Protein AF-A0A0N9MX22-F1 (afdb_monomer)

Foldseek 3Di:
DFDDPLLLVLLLLLCCLLPNNVLSVPFQDGPQLLVLSLVLLVQLCVQDPVSVVVLVVLCVVVVDDPVCRSPSVSCSVCSNVSSVVSNVCCVVDPSSVVSSNVSCVVSVVSNRVVRVVD

pLDDT: mean 78.56, std 11.07, range [42.34, 90.75]

Solvent-accessible surface area (backbone atoms only — not comparable to full-atom values): 6341 Å² total; per-residue (Å²): 130,86,79,51,74,65,44,50,52,26,46,37,50,27,40,24,56,61,68,29,61,78,52,45,72,74,54,50,87,45,75,50,28,53,48,45,51,42,52,38,50,53,58,38,26,73,65,37,70,70,39,38,50,50,54,54,51,52,36,61,76,68,72,53,57,81,86,44,59,79,29,72,68,47,43,42,78,37,16,57,65,53,22,52,47,53,46,53,35,47,75,74,29,72,68,54,30,51,40,41,49,48,38,37,61,71,44,44,62,59,36,55,38,23,32,70,77,104

Secondary structure (DSSP, 8-state):
-PPPHHHHHHHHHHHHHHH-HHHHTS----HHHHHHHHHHHHHHHHT-HHHHHHHHHHHHHHT--GGGTT-HHHHHHHHHHHHHHHHHHHHH-HHHHHHHHHHHHHHHHHHHHHHTT-

Structure (mmCIF, N/CA/C/O backbone):
data_AF-A0A0N9MX22-F1
#
_entry.id   AF-A0A0N9MX22-F1
#
loop_
_atom_site.group_PDB
_atom_site.id
_atom_site.type_symbol
_atom_site.label_atom_id
_atom_site.label_alt_id
_atom_site.label_comp_id
_atom_site.label_asym_id
_atom_site.label_entity_id
_atom_site.label_seq_id
_atom_site.pdbx_PDB_ins_code
_atom_site.Cartn_x
_atom_site.Cartn_y
_atom_site.Cartn_z
_atom_site.occupancy
_atom_site.B_iso_or_equiv
_atom_site.auth_seq_id
_atom_site.auth_comp_id
_atom_site.auth_asym_id
_atom_site.auth_atom_id
_atom_site.pdbx_PDB_model_num
ATOM 1 N N . MET A 1 1 ? -0.587 6.199 20.091 1.00 54.22 1 MET A N 1
ATOM 2 C CA . MET A 1 1 ? -1.493 7.312 19.738 1.00 54.22 1 MET A CA 1
ATOM 3 C C . MET A 1 1 ? -2.511 6.759 18.762 1.00 54.22 1 MET A C 1
ATOM 5 O O . MET A 1 1 ? -2.123 6.312 17.696 1.00 54.22 1 MET A O 1
ATOM 9 N N . SER A 1 2 ? -3.792 6.757 19.116 1.00 67.12 2 SER A N 1
ATOM 10 C CA . SER A 1 2 ? -4.853 6.300 18.215 1.00 67.12 2 SER A CA 1
ATOM 11 C C . SER A 1 2 ? -4.859 7.108 16.911 1.00 67.12 2 SER A C 1
ATOM 13 O O . SER A 1 2 ? -4.736 8.332 16.942 1.00 67.12 2 SER A O 1
ATOM 15 N N . LEU A 1 3 ? -4.999 6.414 15.779 1.00 70.94 3 LEU A N 1
ATOM 16 C CA . LEU A 1 3 ? -5.129 7.029 14.456 1.00 70.94 3 LEU A CA 1
ATOM 17 C C . LEU A 1 3 ? -6.414 7.858 14.390 1.00 70.94 3 LEU A C 1
ATOM 19 O O . LEU A 1 3 ? -7.463 7.437 14.885 1.00 70.94 3 LEU A O 1
ATOM 23 N N . THR A 1 4 ? -6.358 9.026 13.756 1.00 81.88 4 THR A N 1
ATOM 24 C CA . THR A 1 4 ? -7.567 9.814 13.493 1.00 81.88 4 THR A CA 1
ATOM 25 C C . THR A 1 4 ? -8.351 9.229 12.313 1.00 81.88 4 THR A C 1
ATOM 27 O O . THR A 1 4 ? -7.808 8.521 11.464 1.00 81.88 4 THR A O 1
ATOM 30 N N . ALA A 1 5 ? -9.645 9.551 12.218 1.00 81.50 5 ALA A N 1
ATOM 31 C CA . ALA A 1 5 ? -10.513 9.038 11.155 1.00 81.50 5 ALA A CA 1
ATOM 32 C C . ALA A 1 5 ? -10.001 9.357 9.735 1.00 81.50 5 ALA A C 1
ATOM 34 O O . ALA A 1 5 ? -10.159 8.539 8.830 1.00 81.50 5 ALA A O 1
ATOM 35 N N . GLN A 1 6 ? -9.360 10.516 9.547 1.00 79.31 6 GLN A N 1
ATOM 36 C CA . GLN A 1 6 ? -8.767 10.903 8.265 1.00 79.31 6 GLN A CA 1
ATOM 37 C C . GLN A 1 6 ? -7.582 9.998 7.906 1.00 79.31 6 GLN A C 1
ATOM 39 O O . GLN A 1 6 ? -7.484 9.516 6.783 1.00 79.31 6 GLN A O 1
ATOM 44 N N . GLU A 1 7 ? -6.725 9.697 8.881 1.00 78.94 7 GLU A N 1
ATOM 45 C CA . GLU A 1 7 ? -5.539 8.859 8.680 1.00 78.94 7 GLU A CA 1
ATOM 46 C C . GLU A 1 7 ? -5.922 7.416 8.342 1.00 78.94 7 GLU A C 1
ATOM 48 O O . GLU A 1 7 ? -5.297 6.784 7.491 1.00 78.94 7 GLU A O 1
ATOM 53 N N . ILE A 1 8 ? -6.999 6.916 8.956 1.00 83.31 8 ILE A N 1
ATOM 54 C CA . ILE A 1 8 ? -7.594 5.616 8.629 1.00 83.31 8 ILE A CA 1
ATOM 55 C C . ILE A 1 8 ? -8.108 5.610 7.186 1.00 83.31 8 ILE A C 1
ATOM 57 O O . ILE A 1 8 ? -7.838 4.665 6.445 1.00 83.31 8 ILE A O 1
ATOM 61 N N . GLN A 1 9 ? -8.827 6.653 6.758 1.00 84.19 9 GLN A N 1
ATOM 62 C CA . GLN A 1 9 ? -9.338 6.741 5.385 1.00 84.19 9 GLN A CA 1
ATOM 63 C C . GLN A 1 9 ? -8.214 6.802 4.349 1.00 84.19 9 GLN A C 1
ATOM 65 O O . GLN A 1 9 ? -8.267 6.091 3.343 1.00 84.19 9 GLN A O 1
ATOM 70 N N . ASP A 1 10 ? -7.183 7.601 4.608 1.00 83.25 10 ASP A N 1
ATOM 71 C CA . ASP A 1 10 ? -6.044 7.740 3.706 1.00 83.25 10 ASP A CA 1
ATOM 72 C C . ASP A 1 10 ? -5.235 6.430 3.633 1.00 83.25 10 ASP A C 1
ATOM 74 O O . ASP A 1 10 ? -4.896 5.961 2.542 1.00 83.25 10 ASP A O 1
ATOM 78 N N . CYS A 1 11 ? -5.020 5.758 4.771 1.00 83.38 11 CYS A N 1
ATOM 79 C CA . CYS A 1 11 ? -4.407 4.429 4.809 1.00 83.38 11 CYS A CA 1
ATOM 80 C C . CYS A 1 11 ? -5.261 3.389 4.064 1.00 83.38 11 CYS A C 1
ATOM 82 O O . CYS A 1 11 ? -4.739 2.570 3.306 1.00 83.38 11 CYS A O 1
ATOM 84 N N . LYS A 1 12 ? -6.590 3.454 4.190 1.00 87.44 12 LYS A N 1
ATOM 85 C CA . LYS A 1 12 ? -7.515 2.576 3.466 1.00 87.44 12 LYS A CA 1
ATOM 86 C C . LYS A 1 12 ? -7.439 2.758 1.954 1.00 87.44 12 LYS A C 1
ATOM 88 O O . LYS A 1 12 ? -7.462 1.761 1.227 1.00 87.44 12 LYS A O 1
ATOM 93 N N . ALA A 1 13 ? -7.303 3.990 1.467 1.00 86.88 13 ALA A N 1
ATOM 94 C CA . ALA A 1 13 ? -7.097 4.264 0.045 1.00 86.88 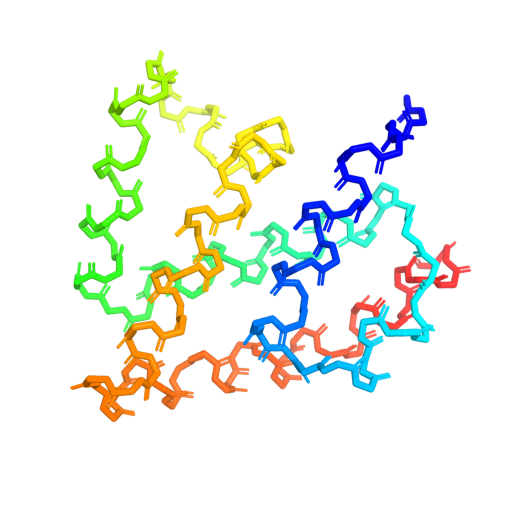13 ALA A CA 1
ATOM 95 C C . ALA A 1 13 ? -5.784 3.645 -0.464 1.00 86.88 13 ALA A C 1
ATOM 97 O O . ALA A 1 13 ? -5.759 2.999 -1.513 1.00 86.88 13 ALA A O 1
ATOM 98 N N . LEU A 1 14 ? -4.712 3.758 0.321 1.00 86.25 14 LEU A N 1
ATOM 99 C CA . LEU A 1 14 ? -3.412 3.178 -0.005 1.00 86.25 14 LEU A CA 1
ATOM 100 C C . LEU A 1 14 ? -3.436 1.644 -0.014 1.00 86.25 14 LEU A C 1
ATOM 102 O O . LEU A 1 14 ? -2.976 1.025 -0.974 1.00 86.25 14 LEU A O 1
ATOM 106 N N . VAL A 1 15 ? -4.048 1.024 0.998 1.00 88.75 15 VAL A N 1
ATOM 107 C CA . VAL A 1 15 ? -4.245 -0.432 1.043 1.00 88.75 15 VAL A CA 1
ATOM 108 C C . VAL A 1 15 ? -5.087 -0.905 -0.141 1.00 88.75 15 VAL A C 1
ATOM 110 O O . VAL A 1 15 ? -4.747 -1.901 -0.779 1.00 88.75 15 VAL A O 1
ATOM 113 N N . THR A 1 16 ? -6.148 -0.171 -0.480 1.00 90.12 16 THR A N 1
ATOM 114 C CA . THR A 1 16 ? -6.974 -0.454 -1.662 1.00 90.12 16 THR A CA 1
ATOM 115 C C . THR A 1 16 ? -6.139 -0.395 -2.938 1.00 90.12 16 THR A C 1
ATOM 117 O O . THR A 1 16 ? -6.288 -1.252 -3.806 1.00 90.12 16 THR A O 1
ATOM 120 N N . SER A 1 17 ? -5.220 0.567 -3.043 1.00 87.81 17 SER A N 1
ATOM 121 C CA . SER A 1 17 ? -4.349 0.690 -4.208 1.00 87.81 17 SER A CA 1
ATOM 122 C C . SER A 1 17 ? -3.371 -0.480 -4.338 1.00 87.81 17 SER A C 1
ATOM 124 O O . SER A 1 17 ? -3.180 -1.001 -5.437 1.00 87.81 17 SER A O 1
ATOM 126 N N . ILE A 1 18 ? -2.791 -0.951 -3.231 1.00 87.38 18 ILE A N 1
ATOM 127 C CA . ILE A 1 18 ? -1.787 -2.024 -3.237 1.00 87.38 18 ILE A CA 1
ATOM 128 C C . ILE A 1 18 ? -2.446 -3.408 -3.362 1.00 87.38 18 ILE A C 1
ATOM 130 O O . ILE A 1 18 ? -2.130 -4.134 -4.310 1.00 87.38 18 ILE A O 1
ATOM 134 N N . TRP A 1 19 ? -3.383 -3.739 -2.465 1.00 89.81 19 TRP A N 1
ATOM 135 C CA . TRP A 1 19 ? -3.986 -5.073 -2.304 1.00 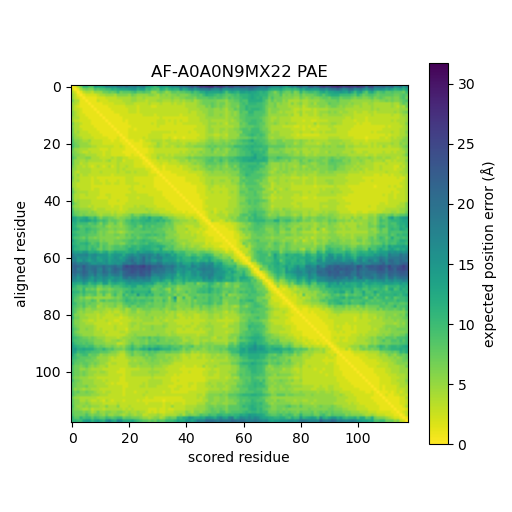89.81 19 TRP A CA 1
ATOM 136 C C . TRP A 1 19 ? -5.434 -5.202 -2.804 1.00 89.81 19 TRP A C 1
ATOM 138 O O . TRP A 1 19 ? -5.941 -6.318 -2.911 1.00 89.81 19 TRP A O 1
ATOM 148 N N . GLY A 1 20 ? -6.111 -4.096 -3.118 1.00 88.81 20 GLY A N 1
ATOM 149 C CA . GLY A 1 20 ? -7.501 -4.093 -3.586 1.00 88.81 20 GLY A CA 1
ATOM 150 C C . GLY A 1 20 ? -8.546 -3.846 -2.491 1.00 88.81 20 GLY A C 1
ATOM 151 O O . GLY A 1 20 ? -8.279 -3.922 -1.291 1.00 88.81 20 GLY A O 1
ATOM 152 N N . ALA A 1 21 ? -9.777 -3.548 -2.919 1.00 87.50 21 ALA A N 1
ATOM 153 C CA . ALA A 1 21 ? -10.867 -3.130 -2.031 1.00 87.50 21 ALA A CA 1
ATOM 154 C C . ALA A 1 21 ? -11.325 -4.233 -1.063 1.00 87.50 21 ALA A C 1
ATOM 156 O O . ALA A 1 21 ? -11.622 -3.947 0.096 1.00 87.50 21 ALA A O 1
ATOM 157 N N . SER A 1 22 ? -11.339 -5.495 -1.509 1.00 86.19 22 SER A N 1
ATOM 158 C CA . SER A 1 22 ? -11.733 -6.641 -0.676 1.00 86.19 22 SER A CA 1
ATOM 159 C C . SER A 1 22 ? -10.828 -6.802 0.539 1.00 86.19 22 SER A C 1
ATOM 161 O O . SER A 1 22 ? -11.283 -7.170 1.614 1.00 86.19 22 SER A O 1
ATOM 163 N N . VAL A 1 23 ? -9.543 -6.492 0.382 1.00 88.06 23 VAL A N 1
ATOM 164 C CA . VAL A 1 23 ? -8.587 -6.486 1.483 1.00 88.06 23 VAL A CA 1
ATOM 165 C C . VAL A 1 23 ? -8.864 -5.322 2.420 1.00 88.06 23 VAL A C 1
ATOM 167 O O . VAL A 1 23 ? -9.027 -5.521 3.617 1.00 88.06 23 VAL A O 1
ATOM 170 N N . ALA A 1 24 ? -8.940 -4.112 1.868 1.00 88.81 24 ALA A N 1
ATOM 171 C CA . ALA A 1 24 ? -9.089 -2.887 2.644 1.00 88.81 24 ALA A CA 1
ATOM 172 C C . ALA A 1 24 ? -10.391 -2.840 3.466 1.00 88.81 24 ALA A C 1
ATOM 174 O O . ALA A 1 24 ? -10.494 -2.099 4.439 1.00 88.81 24 ALA A O 1
ATOM 175 N N . ALA A 1 25 ? -11.412 -3.600 3.067 1.00 86.19 25 ALA A N 1
ATOM 176 C CA . ALA A 1 25 ? -12.669 -3.705 3.798 1.00 86.19 25 ALA A CA 1
ATOM 177 C C . ALA A 1 25 ? -12.605 -4.629 5.028 1.00 86.19 25 ALA A C 1
ATOM 179 O O . ALA A 1 25 ? -13.441 -4.477 5.912 1.00 86.19 25 ALA A O 1
ATOM 180 N N . ASN A 1 26 ? -11.646 -5.559 5.083 1.00 86.75 26 ASN A N 1
ATOM 181 C CA . ASN A 1 26 ? -11.579 -6.622 6.093 1.00 86.75 26 ASN A CA 1
ATOM 182 C C . ASN A 1 26 ? -10.480 -6.412 7.151 1.00 86.75 26 ASN A C 1
ATOM 184 O O . ASN A 1 26 ? -10.243 -7.306 7.956 1.00 86.75 26 ASN A O 1
ATOM 188 N N . LEU A 1 27 ? -9.789 -5.270 7.139 1.00 86.62 27 LEU A N 1
ATOM 189 C CA . LEU A 1 27 ? -8.712 -4.969 8.086 1.00 86.62 27 LEU A CA 1
ATOM 190 C C . LEU A 1 27 ? -9.207 -4.049 9.201 1.00 86.62 27 LEU A C 1
ATOM 192 O O . LEU A 1 27 ? -9.893 -3.061 8.927 1.00 86.62 27 LEU A O 1
ATOM 196 N N . ASP A 1 28 ? -8.785 -4.333 10.432 1.00 87.00 28 ASP A N 1
ATOM 197 C CA . ASP A 1 28 ? -8.832 -3.360 11.519 1.00 87.00 28 ASP A CA 1
ATOM 198 C C . ASP A 1 28 ? -7.618 -2.425 11.419 1.00 87.00 28 ASP A C 1
ATOM 200 O O . ASP A 1 28 ? -6.466 -2.861 11.436 1.00 87.00 28 ASP A O 1
ATOM 204 N N . TYR A 1 29 ? -7.868 -1.128 11.247 1.00 83.19 29 TYR A N 1
ATOM 205 C CA . TYR A 1 29 ? -6.819 -0.138 11.022 1.00 83.19 29 TYR A CA 1
ATOM 206 C C . TYR A 1 29 ? -6.242 0.330 12.353 1.00 83.19 29 TYR A C 1
ATOM 208 O O . TYR A 1 29 ? -6.696 1.310 12.945 1.00 83.19 29 TYR A O 1
ATOM 216 N N . ASN A 1 30 ? -5.192 -0.359 12.782 1.00 84.75 30 ASN A N 1
ATOM 217 C CA . ASN A 1 30 ? -4.410 -0.021 13.960 1.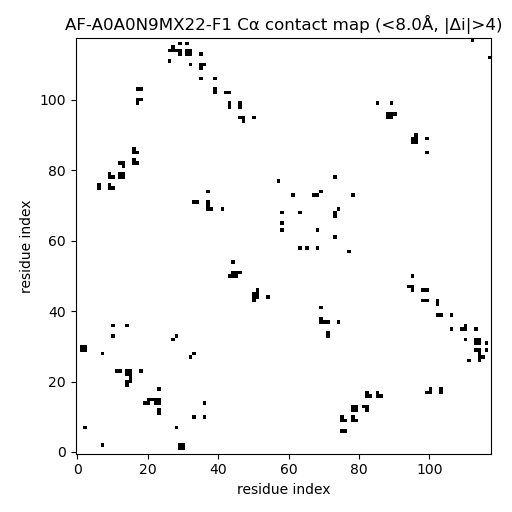00 84.75 30 ASN A CA 1
ATOM 218 C C . ASN A 1 30 ? -2.990 0.454 13.583 1.00 84.75 30 ASN A C 1
ATOM 220 O O . ASN A 1 30 ? -2.615 0.574 12.413 1.00 84.75 30 ASN A O 1
ATOM 224 N N . GLU A 1 31 ? -2.191 0.759 14.603 1.00 82.69 31 GLU A N 1
ATOM 225 C CA . GLU A 1 31 ? -0.811 1.215 14.435 1.00 82.69 31 GLU A CA 1
ATOM 226 C C . GLU A 1 31 ? 0.098 0.191 13.729 1.00 82.69 31 GLU A C 1
ATOM 228 O O . GLU A 1 31 ? 1.001 0.588 12.990 1.00 82.69 31 GLU A O 1
ATOM 233 N N . GLU A 1 32 ? -0.134 -1.105 13.930 1.00 85.44 32 GLU A N 1
ATOM 234 C CA . GLU A 1 32 ? 0.647 -2.191 13.325 1.00 85.44 32 GLU A CA 1
ATOM 235 C C . GLU A 1 32 ? 0.321 -2.335 11.839 1.00 85.44 32 GLU A C 1
ATOM 237 O O . GLU A 1 32 ? 1.223 -2.473 11.015 1.00 85.44 32 GLU A O 1
ATOM 242 N N . VAL A 1 33 ? -0.954 -2.199 11.464 1.00 86.69 33 VAL A N 1
ATOM 243 C CA . VAL A 1 33 ? -1.373 -2.165 10.058 1.00 86.69 33 VAL A CA 1
ATOM 244 C C . VAL A 1 33 ? -0.690 -1.015 9.330 1.00 86.69 33 VAL A C 1
ATOM 246 O O . VAL A 1 33 ? -0.148 -1.211 8.243 1.00 86.69 33 VAL A O 1
ATOM 249 N N . VAL A 1 34 ? -0.638 0.174 9.936 1.00 84.69 34 VAL A N 1
ATOM 250 C CA . VAL A 1 34 ? 0.077 1.320 9.351 1.00 84.69 34 VAL A CA 1
ATOM 251 C C . VAL A 1 34 ? 1.571 1.027 9.197 1.00 84.69 34 VAL A C 1
ATOM 253 O O . VAL A 1 34 ? 2.163 1.409 8.187 1.00 84.69 34 VAL A O 1
ATOM 256 N N . GLU A 1 35 ? 2.177 0.322 10.150 1.00 84.81 35 GLU A N 1
ATOM 257 C CA . GLU A 1 35 ? 3.583 -0.081 10.082 1.00 84.81 35 GLU A CA 1
ATOM 258 C C . GLU A 1 35 ? 3.851 -1.073 8.940 1.00 84.81 35 GLU A C 1
ATOM 260 O O . GLU A 1 35 ? 4.784 -0.883 8.160 1.00 84.81 35 GLU A O 1
ATOM 265 N N . VAL A 1 36 ? 3.007 -2.091 8.766 1.00 88.06 36 VAL A N 1
ATOM 266 C CA . VAL A 1 36 ? 3.149 -3.048 7.658 1.00 88.06 36 VAL A CA 1
ATOM 267 C C . VAL A 1 36 ? 2.940 -2.364 6.308 1.00 88.06 36 VAL A C 1
ATOM 269 O O . VAL A 1 36 ? 3.690 -2.611 5.359 1.00 88.06 36 VAL A O 1
ATOM 272 N N . VAL A 1 37 ? 1.960 -1.463 6.207 1.00 86.88 37 VAL A N 1
ATOM 273 C CA . VAL A 1 37 ? 1.724 -0.676 4.989 1.00 86.88 37 VAL A CA 1
ATOM 274 C C . VAL A 1 37 ? 2.937 0.203 4.675 1.00 86.88 37 VAL A C 1
ATOM 276 O O . VAL A 1 37 ? 3.367 0.248 3.524 1.00 86.88 37 VAL A O 1
ATOM 279 N N . ARG A 1 38 ? 3.546 0.829 5.687 1.00 85.19 38 ARG A N 1
ATOM 280 C CA . ARG A 1 38 ? 4.787 1.613 5.571 1.00 85.19 38 ARG A CA 1
ATOM 281 C C . ARG A 1 38 ? 5.938 0.801 5.013 1.00 85.19 38 ARG A C 1
ATOM 283 O O . ARG A 1 38 ? 6.527 1.216 4.019 1.00 85.19 38 ARG A O 1
ATOM 290 N N . ILE A 1 39 ? 6.198 -0.365 5.593 1.00 86.00 39 ILE A N 1
ATOM 291 C CA . ILE A 1 39 ? 7.255 -1.262 5.123 1.00 86.00 39 ILE A CA 1
ATOM 292 C C . ILE A 1 39 ? 6.960 -1.717 3.690 1.00 86.00 39 ILE A C 1
ATOM 294 O O . ILE A 1 39 ? 7.848 -1.706 2.845 1.00 86.00 39 ILE A O 1
ATOM 298 N N . THR A 1 40 ? 5.708 -2.054 3.373 1.00 87.31 40 THR A N 1
ATOM 299 C CA . THR A 1 40 ? 5.338 -2.471 2.012 1.00 87.31 40 THR A CA 1
ATOM 300 C C . THR A 1 40 ? 5.604 -1.360 0.999 1.00 87.31 40 THR A C 1
ATOM 302 O O . THR A 1 40 ? 6.160 -1.608 -0.067 1.00 87.31 40 THR A O 1
ATOM 305 N N . VAL A 1 41 ? 5.233 -0.124 1.328 1.00 84.56 41 VAL A N 1
ATOM 306 C CA . VAL A 1 41 ? 5.461 1.058 0.489 1.00 84.56 41 VAL A CA 1
ATOM 307 C C . VAL A 1 41 ? 6.952 1.346 0.319 1.00 84.56 41 VAL A C 1
ATOM 309 O O . VAL A 1 41 ? 7.386 1.663 -0.786 1.00 84.56 41 VAL A O 1
ATOM 312 N N . GLU A 1 42 ? 7.746 1.182 1.375 1.00 83.69 42 GLU A N 1
ATOM 313 C CA . GLU A 1 42 ?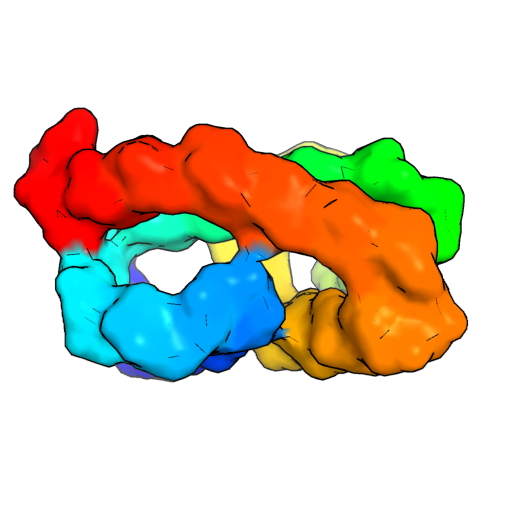 9.205 1.285 1.318 1.00 83.69 42 GLU A CA 1
ATOM 314 C C . GLU A 1 42 ? 9.799 0.232 0.372 1.00 83.69 42 GLU A C 1
ATOM 316 O O . GLU A 1 42 ? 10.592 0.571 -0.506 1.00 83.69 42 GLU A O 1
ATOM 321 N N . GLN A 1 43 ? 9.346 -1.022 0.449 1.00 84.38 43 GLN A N 1
ATOM 322 C CA . GLN A 1 43 ? 9.769 -2.071 -0.485 1.00 84.38 43 GLN A CA 1
ATOM 323 C C . GLN A 1 43 ? 9.326 -1.789 -1.927 1.00 84.38 43 GLN A C 1
ATOM 325 O O . GLN A 1 43 ? 10.082 -2.019 -2.867 1.00 84.38 43 GLN A O 1
ATOM 330 N N . ILE A 1 44 ? 8.129 -1.230 -2.121 1.00 83.31 44 ILE A N 1
ATOM 331 C CA . ILE A 1 44 ? 7.669 -0.777 -3.439 1.00 83.31 44 ILE A CA 1
ATOM 332 C C . ILE A 1 44 ? 8.565 0.350 -3.963 1.00 83.31 44 ILE A C 1
ATOM 334 O O . ILE A 1 44 ? 8.872 0.381 -5.151 1.00 83.31 44 ILE A O 1
ATOM 338 N N . SER A 1 45 ? 9.024 1.265 -3.110 1.00 80.88 45 SER A N 1
ATOM 339 C CA . SER A 1 45 ? 9.856 2.388 -3.551 1.00 80.88 45 SER A CA 1
ATOM 340 C C . SER A 1 45 ? 11.176 1.939 -4.189 1.00 80.88 45 SER A C 1
ATOM 342 O O . SER A 1 45 ? 11.613 2.527 -5.175 1.00 80.88 45 SER A O 1
ATOM 344 N N . ILE A 1 46 ? 11.773 0.855 -3.684 1.00 80.62 46 ILE A N 1
ATOM 345 C CA . ILE A 1 46 ? 13.064 0.337 -4.158 1.00 80.62 46 ILE A CA 1
ATOM 346 C C . ILE A 1 46 ? 12.928 -0.603 -5.363 1.00 80.62 46 ILE A C 1
ATOM 348 O O . ILE A 1 46 ? 13.923 -0.981 -5.975 1.00 80.62 46 ILE A O 1
ATOM 352 N N . CYS A 1 47 ? 11.699 -0.959 -5.740 1.00 77.69 47 CYS A N 1
ATOM 353 C CA . CYS A 1 47 ? 11.412 -1.849 -6.861 1.00 77.69 47 CYS A CA 1
ATOM 354 C C . CYS A 1 47 ? 11.827 -1.300 -8.229 1.00 77.69 47 CYS A C 1
ATOM 356 O O . CYS A 1 47 ? 12.027 -2.065 -9.173 1.00 77.69 47 CYS A O 1
ATOM 358 N N . SER A 1 48 ? 11.856 0.024 -8.389 1.00 71.94 48 SER A N 1
ATOM 359 C CA . SER A 1 48 ? 12.249 0.655 -9.647 1.00 71.94 48 SER A CA 1
ATOM 360 C C . SER A 1 48 ? 12.832 2.037 -9.404 1.00 71.94 48 SER A C 1
ATOM 362 O O . SER A 1 48 ? 12.384 2.743 -8.504 1.00 71.94 48 SER A O 1
ATOM 364 N N . GLN A 1 49 ? 13.756 2.458 -10.269 1.00 74.69 49 GLN A N 1
ATOM 365 C CA . GLN A 1 49 ? 14.328 3.806 -10.225 1.00 74.69 49 GLN A CA 1
ATOM 366 C C . GLN A 1 49 ? 13.236 4.887 -10.269 1.00 74.69 49 GLN A C 1
ATOM 368 O O . GLN A 1 49 ? 13.277 5.840 -9.508 1.00 74.69 49 GLN A O 1
ATOM 373 N N . ARG A 1 50 ? 12.200 4.697 -11.099 1.00 73.38 50 ARG A N 1
ATOM 374 C CA . ARG A 1 50 ? 11.096 5.658 -11.251 1.00 73.38 50 ARG A CA 1
ATOM 375 C C . ARG A 1 50 ? 10.264 5.811 -9.977 1.00 73.38 50 ARG A C 1
ATOM 377 O O . ARG A 1 50 ? 9.854 6.918 -9.648 1.00 73.38 50 ARG A O 1
ATOM 384 N N . LEU A 1 51 ? 10.027 4.705 -9.268 1.00 72.62 51 LEU A N 1
ATOM 385 C CA . LEU A 1 51 ? 9.409 4.735 -7.943 1.00 72.62 51 LEU A CA 1
ATOM 386 C C . LEU A 1 51 ? 10.344 5.449 -6.967 1.00 72.62 51 LEU A C 1
ATOM 388 O O . LEU A 1 51 ? 9.929 6.421 -6.349 1.00 72.62 51 LEU A O 1
ATOM 392 N N . ALA A 1 52 ? 11.613 5.053 -6.894 1.00 76.00 52 ALA A N 1
ATOM 393 C CA . ALA A 1 52 ? 12.587 5.680 -6.005 1.00 76.00 52 ALA A CA 1
ATOM 394 C C . ALA A 1 52 ? 12.673 7.205 -6.212 1.00 76.00 52 ALA A C 1
ATOM 396 O O . ALA A 1 52 ? 12.673 7.953 -5.233 1.00 76.00 52 ALA A O 1
ATOM 397 N N . ASP A 1 53 ? 12.652 7.673 -7.462 1.00 75.31 53 ASP A N 1
ATOM 398 C CA . ASP A 1 53 ? 12.664 9.093 -7.820 1.00 75.31 53 ASP A CA 1
ATOM 399 C C . ASP A 1 53 ? 11.372 9.803 -7.391 1.00 75.31 53 ASP A C 1
ATOM 401 O O . ASP A 1 53 ? 11.429 10.882 -6.8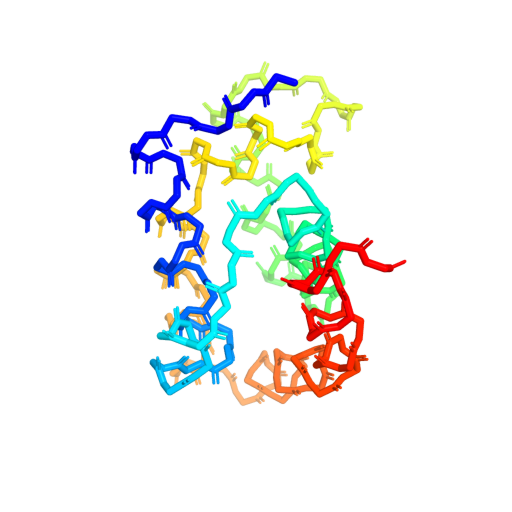00 1.00 75.31 53 ASP A O 1
ATOM 405 N N . PHE A 1 54 ? 10.202 9.193 -7.622 1.00 75.19 54 PHE A N 1
ATOM 406 C CA . PHE A 1 54 ? 8.921 9.737 -7.167 1.00 75.19 54 PHE A CA 1
ATOM 407 C C . PHE A 1 54 ? 8.862 9.854 -5.642 1.00 75.19 54 PHE A C 1
ATOM 409 O O . PHE A 1 54 ? 8.521 10.911 -5.110 1.00 75.19 54 PHE A O 1
ATOM 416 N N . PHE A 1 55 ? 9.230 8.786 -4.933 1.00 73.25 55 PHE A N 1
ATOM 417 C CA . PHE A 1 55 ? 9.263 8.756 -3.476 1.00 73.25 55 PHE A CA 1
ATOM 418 C C . PHE A 1 55 ? 10.247 9.800 -2.932 1.00 73.25 55 PHE A C 1
ATOM 420 O O . PHE A 1 55 ? 9.892 10.562 -2.031 1.00 73.25 55 PHE A O 1
ATOM 427 N N . SER A 1 56 ? 11.427 9.928 -3.544 1.00 71.81 56 SER A N 1
ATOM 428 C CA . SER A 1 56 ? 12.418 10.959 -3.205 1.00 71.81 56 SER A CA 1
ATOM 429 C C . SER A 1 56 ? 11.900 12.381 -3.460 1.00 71.81 56 SER A C 1
ATOM 431 O O . SER A 1 56 ? 12.105 13.272 -2.637 1.00 71.81 56 SER A O 1
ATOM 433 N N . ALA A 1 57 ? 11.169 12.615 -4.552 1.00 70.00 57 ALA A N 1
ATOM 434 C CA . ALA A 1 57 ? 10.544 13.909 -4.832 1.00 70.00 57 ALA A CA 1
ATOM 435 C C . ALA A 1 57 ? 9.432 14.245 -3.824 1.00 70.00 57 ALA A C 1
ATOM 437 O O . ALA A 1 57 ? 9.319 15.382 -3.363 1.00 70.00 57 ALA A O 1
ATOM 438 N N . LEU A 1 58 ? 8.636 13.252 -3.426 1.00 67.19 58 LEU A N 1
ATOM 439 C CA . LEU A 1 58 ? 7.593 13.406 -2.412 1.00 67.19 58 LEU A CA 1
ATOM 440 C C . LEU A 1 58 ? 8.178 13.790 -1.050 1.00 67.19 58 LEU A C 1
ATOM 442 O O . LEU A 1 58 ? 7.605 14.616 -0.345 1.00 67.19 58 LEU A O 1
ATOM 446 N N . VAL A 1 59 ? 9.337 13.236 -0.695 1.00 62.66 59 VAL A N 1
ATOM 447 C CA . VAL A 1 59 ? 10.090 13.615 0.509 1.00 62.66 59 VAL A CA 1
ATOM 448 C C . VAL A 1 59 ? 10.486 15.090 0.487 1.00 62.66 59 VAL A C 1
ATOM 450 O O . VAL A 1 59 ? 10.265 15.789 1.478 1.00 62.66 59 VAL A O 1
ATOM 453 N N . ILE A 1 60 ? 11.007 15.575 -0.645 1.00 56.78 60 ILE A N 1
ATOM 454 C CA . ILE A 1 60 ? 11.411 16.979 -0.822 1.00 56.78 60 ILE A CA 1
ATOM 455 C C . ILE A 1 60 ? 10.205 17.912 -0.646 1.00 56.78 60 ILE A C 1
ATOM 457 O O . ILE A 1 60 ? 10.297 18.915 0.060 1.00 56.78 60 ILE A O 1
ATOM 461 N N . VAL A 1 61 ? 9.050 17.561 -1.220 1.00 56.41 61 VAL A N 1
ATOM 462 C CA . VAL A 1 61 ? 7.818 18.368 -1.128 1.00 56.41 61 VAL A CA 1
ATOM 463 C C . VAL A 1 61 ? 7.257 18.428 0.299 1.00 56.41 61 VAL A C 1
ATOM 465 O O .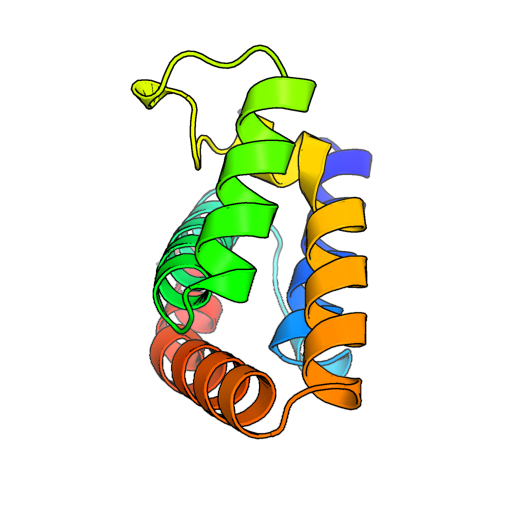 VAL A 1 61 ? 6.634 19.420 0.672 1.00 56.41 61 VAL A O 1
ATOM 468 N N . VAL A 1 62 ? 7.478 17.393 1.113 1.00 55.50 62 VAL A N 1
ATOM 469 C CA . VAL A 1 62 ? 7.003 17.334 2.508 1.00 55.50 62 VAL A CA 1
ATOM 470 C C . VAL A 1 62 ? 8.002 17.991 3.485 1.00 55.50 62 VAL A C 1
ATOM 472 O O . VAL A 1 62 ? 7.701 18.127 4.669 1.00 55.50 62 VAL A O 1
ATOM 475 N N . GLY A 1 63 ? 9.165 18.457 3.007 1.00 51.91 63 GLY A N 1
ATOM 476 C CA . GLY A 1 63 ? 10.161 19.173 3.817 1.00 51.91 63 GLY A CA 1
ATOM 477 C C . GLY A 1 63 ? 10.833 18.312 4.895 1.00 51.91 63 GLY A C 1
ATOM 478 O O . GLY A 1 63 ? 11.295 18.838 5.905 1.00 51.91 63 GLY A O 1
ATOM 479 N N . GLY A 1 64 ? 10.840 16.985 4.721 1.00 53.47 64 GLY A N 1
ATOM 480 C CA . GLY A 1 64 ? 11.336 16.036 5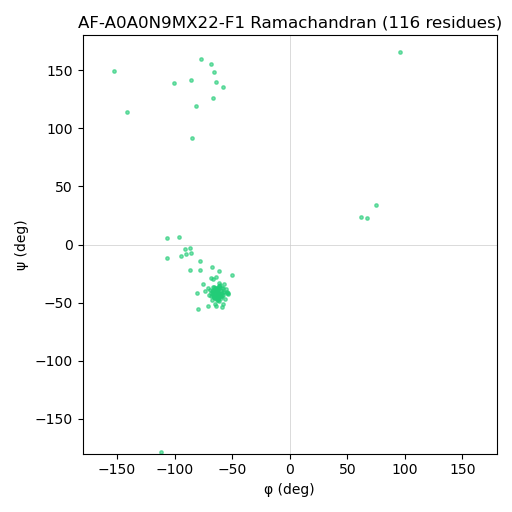.719 1.00 53.47 64 GLY A CA 1
ATOM 481 C C . GLY A 1 64 ? 12.846 15.790 5.639 1.00 53.47 64 GLY A C 1
ATOM 482 O O . GLY A 1 64 ? 13.411 15.656 4.558 1.00 53.47 64 GLY A O 1
ATOM 483 N N . VAL A 1 65 ? 13.496 15.662 6.800 1.00 50.25 65 VAL A N 1
ATOM 484 C CA . VAL A 1 65 ? 14.865 15.125 6.934 1.00 50.25 65 VAL A CA 1
ATOM 485 C C . VAL A 1 65 ? 14.858 13.642 6.526 1.00 50.25 65 VAL A C 1
ATOM 487 O O . VAL A 1 65 ? 13.865 12.968 6.778 1.00 50.25 65 VAL A O 1
ATOM 490 N N . ALA A 1 66 ? 15.939 13.097 5.957 1.00 44.44 66 ALA A N 1
ATOM 491 C CA . ALA A 1 66 ? 16.007 11.707 5.463 1.00 44.44 66 ALA A CA 1
ATOM 492 C C . ALA A 1 66 ? 15.533 10.621 6.468 1.00 44.44 66 ALA A C 1
ATOM 494 O O . ALA A 1 66 ? 15.032 9.585 6.053 1.00 44.44 66 ALA A O 1
ATOM 495 N N . ALA A 1 67 ? 15.614 10.864 7.783 1.00 42.34 67 ALA A N 1
ATOM 496 C CA . ALA A 1 67 ? 15.101 9.963 8.827 1.00 42.34 67 ALA A CA 1
ATOM 497 C C . ALA A 1 67 ? 13.567 10.024 9.043 1.00 42.34 67 ALA A C 1
ATOM 499 O O . ALA A 1 67 ? 12.995 9.157 9.695 1.00 42.34 67 ALA A O 1
ATOM 500 N N . ALA A 1 68 ? 12.889 11.047 8.512 1.00 49.97 68 ALA A N 1
ATOM 501 C CA . ALA A 1 68 ? 11.429 11.178 8.496 1.00 49.97 68 ALA A CA 1
ATOM 502 C C . ALA A 1 68 ? 10.791 10.548 7.243 1.00 49.97 68 ALA A C 1
ATOM 504 O O . ALA A 1 68 ? 9.560 10.451 7.153 1.00 49.97 68 ALA A O 1
ATOM 505 N N . VAL A 1 69 ? 11.626 10.135 6.285 1.00 55.38 69 VAL A N 1
ATOM 506 C CA . VAL A 1 69 ? 11.246 9.411 5.071 1.00 55.38 69 VAL A CA 1
ATOM 507 C C . VAL A 1 69 ? 10.749 8.040 5.493 1.00 55.38 69 VAL A C 1
ATOM 509 O O . VAL A 1 69 ? 11.401 7.358 6.275 1.00 55.38 69 VAL A O 1
ATOM 512 N N . TYR A 1 70 ? 9.539 7.688 5.068 1.00 61.91 70 TYR A N 1
ATOM 513 C CA . TYR A 1 70 ? 8.799 6.538 5.594 1.00 61.91 70 TYR A CA 1
ATOM 514 C C . TYR A 1 70 ? 8.467 6.613 7.086 1.00 61.91 70 TYR A C 1
ATOM 516 O O . TYR A 1 70 ? 8.234 5.575 7.685 1.00 61.91 70 TYR A O 1
ATOM 524 N N . SER A 1 71 ? 8.391 7.786 7.721 1.00 65.19 71 SER A N 1
ATOM 525 C CA . SER A 1 71 ? 7.726 7.872 9.031 1.00 65.19 71 SER A CA 1
ATOM 526 C C . SER A 1 71 ? 6.218 7.636 8.882 1.00 65.19 71 SER A C 1
ATOM 528 O O . SER A 1 71 ? 5.638 7.908 7.828 1.00 65.19 71 SER A O 1
ATOM 530 N N . ARG A 1 72 ? 5.548 7.182 9.949 1.00 65.31 72 ARG A N 1
ATOM 531 C CA . ARG A 1 72 ? 4.083 7.006 9.946 1.00 65.31 72 ARG A CA 1
ATOM 532 C C . ARG A 1 72 ? 3.350 8.285 9.523 1.00 65.31 72 ARG A C 1
ATOM 534 O O . ARG A 1 72 ? 2.466 8.233 8.680 1.00 65.31 72 ARG A O 1
ATOM 541 N N . MET A 1 73 ? 3.785 9.446 10.020 1.00 66.62 73 MET A N 1
ATOM 542 C CA . MET A 1 73 ? 3.226 10.749 9.628 1.00 66.62 73 MET A CA 1
ATOM 543 C C . MET A 1 73 ? 3.442 11.088 8.154 1.00 66.62 73 MET A C 1
ATOM 545 O O . MET A 1 73 ? 2.560 11.680 7.537 1.00 66.62 73 MET A O 1
ATOM 549 N N . TRP A 1 74 ? 4.598 10.740 7.586 1.00 70.31 74 TRP A N 1
ATOM 550 C CA . TRP A 1 74 ? 4.859 10.949 6.164 1.00 70.31 74 TRP A CA 1
ATOM 551 C C . TRP A 1 74 ? 3.941 10.076 5.307 1.00 70.31 74 TRP A C 1
ATOM 553 O O . TRP A 1 74 ? 3.331 10.578 4.364 1.00 70.31 74 TRP A O 1
ATOM 563 N N . LEU A 1 75 ? 3.783 8.800 5.679 1.00 72.25 75 LEU A N 1
ATOM 564 C CA . LEU A 1 75 ? 2.912 7.881 4.955 1.00 72.25 75 LEU A CA 1
ATOM 565 C C . LEU A 1 75 ? 1.471 8.351 5.005 1.00 72.25 75 LEU A C 1
ATOM 567 O O . LEU A 1 75 ? 0.825 8.425 3.975 1.00 72.25 75 LEU A O 1
ATOM 571 N N . VAL A 1 76 ? 0.988 8.726 6.180 1.00 69.12 76 VAL A N 1
ATOM 572 C CA . VAL A 1 76 ? -0.388 9.171 6.367 1.00 69.12 76 VAL A CA 1
ATOM 573 C C . VAL A 1 76 ? -0.668 10.480 5.617 1.00 69.12 76 VAL A C 1
ATOM 575 O O 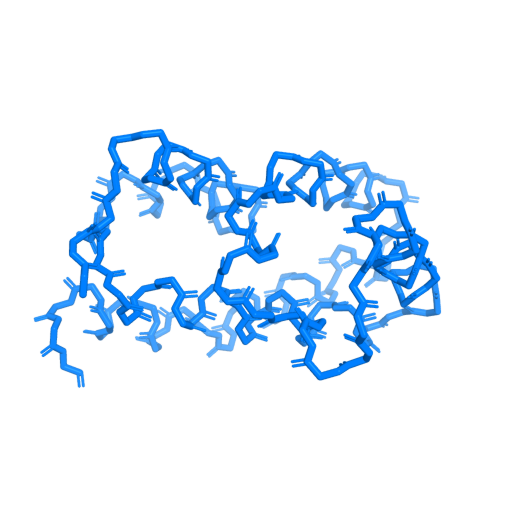. VAL A 1 76 ? -1.642 10.559 4.876 1.00 69.12 76 VAL A O 1
ATOM 578 N N . LYS A 1 77 ? 0.215 11.486 5.707 1.00 71.88 77 LYS A N 1
ATOM 579 C CA . LYS A 1 77 ? 0.055 12.753 4.963 1.00 71.88 77 LYS A CA 1
ATOM 580 C C . LYS A 1 77 ? 0.227 12.592 3.449 1.00 71.88 77 LYS A C 1
ATOM 582 O O . LYS A 1 77 ? -0.327 13.375 2.679 1.00 71.88 77 LYS A O 1
ATOM 587 N N . GLY A 1 78 ? 1.027 11.617 3.021 1.00 72.06 78 GLY A N 1
ATOM 588 C CA . GLY A 1 78 ? 1.313 11.323 1.618 1.00 72.06 78 GLY A CA 1
ATOM 589 C C . GLY A 1 78 ? 0.425 10.242 1.004 1.00 72.06 78 GLY A C 1
ATOM 590 O O . GLY A 1 78 ? 0.465 10.070 -0.211 1.00 72.06 78 GLY A O 1
ATOM 591 N N . ALA A 1 79 ? -0.380 9.529 1.797 1.00 75.44 79 ALA A N 1
ATOM 592 C CA . ALA A 1 79 ? -0.982 8.249 1.420 1.00 75.44 79 ALA A CA 1
ATOM 593 C C . ALA A 1 79 ? -1.827 8.338 0.154 1.00 75.44 79 ALA A C 1
ATOM 595 O O . ALA A 1 79 ? -1.707 7.475 -0.709 1.00 75.44 79 ALA A O 1
ATOM 596 N N . LYS A 1 80 ? -2.607 9.411 -0.010 1.00 78.44 80 LYS A N 1
ATOM 597 C CA . LYS A 1 80 ? -3.391 9.630 -1.230 1.00 78.44 80 LYS A CA 1
ATOM 598 C C . LYS A 1 80 ? -2.510 9.807 -2.470 1.00 78.44 80 LYS A C 1
ATOM 600 O O . LYS A 1 80 ? -2.719 9.127 -3.464 1.00 78.44 80 LYS A O 1
ATOM 605 N N . ARG A 1 81 ? -1.471 10.648 -2.391 1.00 80.38 81 ARG A N 1
ATOM 606 C CA . ARG A 1 81 ? -0.524 10.855 -3.505 1.00 80.38 81 ARG A CA 1
ATOM 607 C C . ARG A 1 81 ? 0.247 9.581 -3.839 1.00 80.38 81 ARG A C 1
ATOM 609 O O . ARG A 1 81 ? 0.479 9.293 -5.006 1.00 80.38 81 ARG A O 1
ATOM 616 N N . ILE A 1 82 ? 0.637 8.826 -2.815 1.00 81.44 82 ILE A N 1
ATOM 617 C CA . ILE A 1 82 ? 1.307 7.535 -2.980 1.00 81.44 82 ILE A CA 1
ATOM 618 C C . ILE A 1 82 ? 0.352 6.538 -3.646 1.00 81.44 82 ILE A C 1
ATOM 620 O O . ILE A 1 82 ? 0.750 5.842 -4.574 1.00 81.44 82 ILE A O 1
ATOM 624 N N . ALA A 1 83 ? -0.909 6.486 -3.212 1.00 83.81 83 ALA A N 1
ATOM 625 C CA . ALA A 1 83 ? -1.921 5.607 -3.784 1.00 83.81 83 ALA A CA 1
ATOM 626 C C . ALA A 1 83 ? -2.172 5.915 -5.267 1.00 83.81 83 ALA A C 1
ATOM 628 O O . ALA A 1 83 ? -2.212 4.972 -6.061 1.00 83.81 83 ALA A O 1
ATOM 629 N N . ASP A 1 84 ? -2.291 7.199 -5.619 1.00 83.94 84 ASP A N 1
ATOM 630 C CA . ASP A 1 84 ? -2.489 7.674 -6.992 1.00 83.94 84 ASP A CA 1
ATOM 631 C C . ASP A 1 84 ? -1.295 7.307 -7.885 1.00 83.94 84 ASP A C 1
ATOM 633 O O . ASP A 1 84 ? -1.477 6.770 -8.975 1.00 83.94 84 ASP A O 1
ATOM 637 N N . GLU A 1 85 ? -0.061 7.508 -7.418 1.00 81.38 85 GLU A N 1
ATOM 638 C CA . GLU A 1 85 ? 1.118 7.142 -8.209 1.00 81.38 85 GLU A CA 1
ATOM 639 C C . GLU A 1 85 ? 1.277 5.628 -8.357 1.00 81.38 85 GLU A C 1
ATOM 641 O O . GLU A 1 85 ? 1.613 5.140 -9.435 1.00 81.38 85 GLU A O 1
ATOM 646 N N . ILE A 1 86 ? 0.994 4.859 -7.301 1.00 82.88 86 ILE A N 1
ATOM 647 C CA . ILE A 1 86 ? 0.978 3.395 -7.378 1.00 82.88 86 ILE A CA 1
ATOM 648 C C . ILE A 1 86 ? -0.025 2.933 -8.446 1.00 82.88 86 ILE A C 1
ATOM 650 O O . ILE A 1 86 ? 0.303 2.028 -9.213 1.00 82.88 86 ILE A O 1
ATOM 654 N N . GLN A 1 87 ? -1.207 3.556 -8.541 1.00 84.44 87 GLN A N 1
ATOM 655 C CA . GLN A 1 87 ? -2.166 3.271 -9.617 1.00 84.44 87 GLN A CA 1
ATOM 656 C C . GLN A 1 87 ? -1.604 3.651 -10.989 1.00 84.44 87 GLN A C 1
ATOM 658 O O . GLN A 1 87 ? -1.527 2.792 -11.869 1.00 84.44 87 GLN A O 1
ATOM 663 N N . ASN A 1 88 ? -1.124 4.887 -11.150 1.00 83.94 88 ASN A N 1
ATOM 664 C CA . ASN A 1 88 ? -0.551 5.367 -12.411 1.00 83.94 88 ASN A CA 1
ATOM 665 C C . ASN A 1 88 ? 0.564 4.441 -12.919 1.00 83.94 88 ASN A C 1
ATOM 667 O O . ASN A 1 88 ? 0.638 4.124 -14.105 1.00 83.94 88 ASN A O 1
ATOM 671 N N . LEU A 1 89 ? 1.430 3.964 -12.024 1.00 78.62 89 LEU A N 1
ATOM 672 C CA . LEU A 1 89 ? 2.533 3.074 -12.373 1.00 78.62 89 LEU A CA 1
ATOM 673 C C . LEU A 1 89 ? 2.083 1.641 -12.646 1.00 78.62 89 LEU A C 1
ATOM 675 O O . LEU A 1 89 ? 2.660 0.999 -13.525 1.00 78.62 89 LEU A O 1
ATOM 679 N N . LYS A 1 90 ? 1.053 1.141 -11.948 1.00 79.12 90 LYS A N 1
ATOM 680 C CA . LYS A 1 90 ? 0.427 -0.150 -12.277 1.00 79.12 90 LYS A CA 1
ATOM 681 C C . LYS A 1 90 ? -0.119 -0.162 -13.703 1.00 79.12 90 LYS A C 1
ATOM 683 O O . LYS A 1 90 ? -0.032 -1.198 -14.364 1.00 79.12 90 LYS A O 1
ATOM 688 N N . GLU A 1 91 ? -0.666 0.960 -14.161 1.00 81.62 9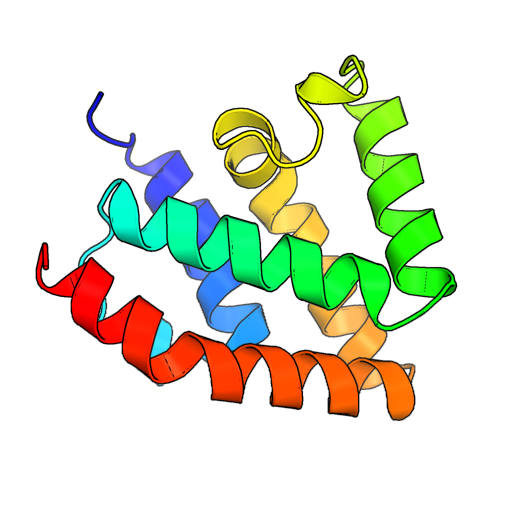1 GLU A N 1
ATOM 689 C CA . GLU A 1 91 ? -1.224 1.105 -15.507 1.00 81.62 91 GLU A CA 1
ATOM 690 C C . GLU A 1 91 ? -0.142 1.359 -16.563 1.00 81.62 91 GLU A C 1
ATOM 692 O O . GLU A 1 91 ? -0.174 0.763 -17.639 1.00 81.62 91 GLU A O 1
ATOM 697 N N . ALA A 1 92 ? 0.848 2.199 -16.254 1.00 80.06 92 ALA A N 1
ATOM 698 C CA . ALA A 1 92 ? 1.845 2.647 -17.223 1.00 80.06 92 ALA A CA 1
ATOM 699 C C . ALA A 1 92 ? 3.068 1.721 -17.366 1.00 80.06 92 ALA A C 1
ATOM 701 O O . ALA A 1 92 ? 3.771 1.803 -18.375 1.00 80.06 92 ALA A O 1
ATOM 702 N N . ASN A 1 93 ? 3.385 0.881 -16.371 1.00 79.12 93 ASN A N 1
ATOM 703 C CA . ASN A 1 93 ? 4.636 0.118 -16.348 1.00 79.12 93 ASN A CA 1
ATOM 704 C C . ASN A 1 93 ? 4.458 -1.317 -15.814 1.00 79.12 93 ASN A C 1
ATOM 706 O O . ASN A 1 93 ? 4.208 -1.549 -14.631 1.00 79.12 93 ASN A O 1
ATOM 710 N N . LEU A 1 94 ? 4.678 -2.306 -16.689 1.00 80.00 94 LEU A N 1
ATOM 711 C CA . LEU A 1 94 ? 4.560 -3.734 -16.360 1.00 80.00 94 LEU A CA 1
ATOM 712 C C . LEU A 1 94 ? 5.531 -4.193 -15.259 1.00 80.00 94 LEU A C 1
ATOM 714 O O . LEU A 1 94 ? 5.159 -5.020 -14.429 1.00 80.00 94 LEU A O 1
ATOM 718 N N . GLN A 1 95 ? 6.751 -3.650 -15.221 1.00 79.94 95 GLN A N 1
ATOM 719 C CA . GLN A 1 95 ? 7.744 -3.980 -14.196 1.00 79.94 95 GLN A CA 1
ATOM 720 C C . GLN A 1 95 ? 7.329 -3.421 -12.830 1.00 79.94 95 GLN A C 1
ATOM 722 O O . GLN A 1 95 ? 7.390 -4.131 -11.827 1.00 79.94 95 GLN A O 1
ATOM 727 N N . ALA A 1 96 ? 6.838 -2.177 -12.795 1.00 78.19 96 ALA A N 1
ATOM 728 C CA . ALA A 1 96 ? 6.310 -1.576 -11.571 1.00 78.19 96 ALA A CA 1
ATOM 729 C C . ALA A 1 96 ? 5.097 -2.363 -11.057 1.00 78.19 96 ALA A C 1
ATOM 731 O O . ALA A 1 96 ? 5.039 -2.714 -9.879 1.00 78.19 96 ALA A O 1
ATOM 732 N N . ARG A 1 97 ? 4.173 -2.732 -11.953 1.00 83.69 97 ARG A N 1
ATOM 733 C CA . ARG A 1 97 ? 3.020 -3.577 -11.625 1.00 83.69 97 ARG A CA 1
ATOM 734 C C . ARG A 1 97 ? 3.436 -4.911 -11.005 1.00 83.69 97 ARG A C 1
ATOM 736 O O . ARG A 1 97 ? 2.859 -5.303 -9.992 1.00 83.69 97 ARG A O 1
ATOM 743 N N . ALA A 1 98 ? 4.416 -5.596 -11.597 1.00 85.44 98 ALA A N 1
ATOM 744 C CA . ALA A 1 98 ? 4.912 -6.872 -11.089 1.00 85.44 98 ALA A CA 1
ATOM 745 C C . ALA A 1 98 ? 5.514 -6.725 -9.687 1.00 85.44 98 ALA A C 1
ATOM 747 O O . ALA A 1 98 ? 5.189 -7.511 -8.800 1.00 85.44 98 ALA A O 1
ATOM 748 N N . CYS A 1 99 ? 6.316 -5.684 -9.454 1.00 85.81 99 CYS A N 1
ATOM 749 C CA . CYS A 1 99 ? 6.933 -5.497 -8.148 1.00 85.81 99 CYS A CA 1
ATOM 750 C C . CYS A 1 99 ? 5.929 -5.083 -7.067 1.00 85.81 99 CYS A C 1
ATOM 752 O O . CYS A 1 99 ? 5.989 -5.590 -5.951 1.00 85.81 99 CYS A O 1
ATOM 754 N N . ILE A 1 100 ? 4.943 -4.242 -7.400 1.00 85.81 100 ILE A N 1
ATOM 755 C CA . ILE A 1 100 ? 3.862 -3.909 -6.465 1.00 85.81 100 ILE A CA 1
ATOM 756 C C . ILE A 1 100 ? 3.058 -5.163 -6.109 1.00 85.81 100 ILE A C 1
ATOM 758 O O . ILE A 1 100 ? 2.736 -5.367 -4.942 1.00 85.81 100 ILE A O 1
ATOM 762 N N . ALA A 1 101 ? 2.758 -6.025 -7.085 1.00 87.44 101 ALA A N 1
ATOM 763 C CA . ALA A 1 101 ? 2.076 -7.291 -6.827 1.00 87.44 101 ALA A CA 1
ATOM 764 C C . ALA A 1 101 ? 2.920 -8.236 -5.955 1.00 87.44 101 ALA A C 1
ATOM 766 O O . ALA A 1 101 ? 2.379 -8.893 -5.068 1.00 87.44 101 ALA A O 1
ATOM 767 N N . GLN A 1 102 ? 4.237 -8.273 -6.166 1.00 89.00 102 GLN A N 1
ATOM 768 C CA . GLN A 1 102 ? 5.153 -9.079 -5.365 1.00 89.00 102 GLN A CA 1
ATOM 769 C C . GLN A 1 102 ? 5.246 -8.569 -3.923 1.00 89.00 102 GLN A C 1
ATOM 771 O O . GLN A 1 102 ? 5.083 -9.355 -2.996 1.00 89.00 102 GLN A O 1
ATOM 776 N N . ALA A 1 103 ? 5.425 -7.262 -3.719 1.00 87.88 103 ALA A N 1
ATOM 777 C CA . ALA A 1 103 ? 5.410 -6.656 -2.390 1.00 87.88 103 ALA A CA 1
ATOM 778 C C . ALA A 1 103 ? 4.061 -6.889 -1.690 1.00 87.88 103 ALA A C 1
ATOM 780 O O . ALA A 1 103 ? 4.025 -7.315 -0.538 1.00 87.88 103 ALA A O 1
ATOM 781 N N . ALA A 1 104 ? 2.946 -6.707 -2.404 1.00 88.31 104 ALA A N 1
ATOM 782 C CA . ALA A 1 104 ? 1.618 -6.992 -1.875 1.00 88.31 104 ALA A CA 1
ATOM 783 C C . ALA A 1 104 ? 1.481 -8.458 -1.425 1.00 88.31 104 ALA A C 1
ATOM 785 O O . ALA A 1 104 ? 0.958 -8.722 -0.344 1.00 88.31 104 ALA A O 1
ATOM 786 N N . ALA A 1 105 ? 1.976 -9.416 -2.212 1.00 89.69 105 ALA A N 1
ATOM 787 C CA . ALA A 1 105 ? 1.949 -10.828 -1.843 1.00 89.69 105 ALA A CA 1
ATOM 788 C C . ALA A 1 105 ? 2.820 -11.119 -0.609 1.00 89.69 105 ALA A C 1
ATOM 790 O O . ALA A 1 105 ? 2.351 -11.766 0.324 1.00 89.69 105 ALA A O 1
ATOM 791 N N . THR A 1 106 ? 4.046 -10.590 -0.565 1.00 90.75 106 THR A N 1
ATOM 792 C CA . THR A 1 106 ? 4.991 -10.783 0.549 1.00 90.75 106 THR A CA 1
ATOM 793 C C . THR A 1 106 ? 4.439 -10.264 1.876 1.00 90.75 106 THR A C 1
ATOM 795 O O . THR A 1 106 ? 4.575 -10.924 2.903 1.00 90.75 106 THR A O 1
ATOM 798 N N . TYR A 1 107 ? 3.783 -9.101 1.865 1.00 89.88 107 TYR A N 1
ATOM 799 C CA . TYR A 1 107 ? 3.271 -8.459 3.078 1.00 89.88 107 TYR A CA 1
ATOM 800 C C . TYR A 1 107 ? 1.793 -8.745 3.361 1.00 89.88 107 TYR A C 1
ATOM 802 O O . TYR A 1 107 ? 1.245 -8.215 4.323 1.00 89.88 107 TYR A O 1
ATOM 810 N N . ARG A 1 108 ? 1.145 -9.624 2.584 1.00 88.31 108 ARG A N 1
ATOM 811 C CA . ARG A 1 108 ? -0.254 -10.023 2.800 1.00 88.31 108 ARG A CA 1
ATOM 812 C C . ARG A 1 108 ? -0.469 -10.634 4.187 1.00 88.31 108 ARG A C 1
ATOM 814 O O . ARG A 1 108 ? -1.331 -10.164 4.920 1.00 88.31 108 ARG A O 1
ATOM 821 N N . SER A 1 109 ? 0.312 -11.653 4.542 1.00 88.44 109 SER A N 1
ATOM 822 C CA . SER A 1 109 ? 0.177 -12.343 5.830 1.00 88.44 109 SER A CA 1
ATOM 823 C C . SER A 1 109 ? 0.577 -11.459 7.020 1.00 88.44 109 SER A C 1
ATOM 825 O O . SER A 1 109 ? -0.192 -11.405 7.974 1.00 88.44 109 SER A O 1
ATOM 827 N N . PRO A 1 110 ? 1.692 -10.695 6.974 1.00 88.94 110 PRO A N 1
ATOM 828 C CA . PRO A 1 110 ? 1.987 -9.687 7.995 1.00 88.94 110 PRO A CA 1
ATOM 829 C C . PRO A 1 110 ? 0.868 -8.659 8.193 1.00 88.94 110 PRO A C 1
ATOM 831 O O . PRO A 1 110 ? 0.587 -8.287 9.323 1.00 88.94 110 PRO A O 1
ATOM 834 N N . LEU A 1 111 ? 0.208 -8.220 7.115 1.00 88.56 111 LEU A N 1
ATOM 835 C CA . LEU A 1 111 ? -0.885 -7.246 7.188 1.00 88.56 111 LEU A CA 1
ATOM 836 C C . LEU A 1 111 ? -2.118 -7.822 7.894 1.00 88.56 111 LEU A C 1
ATOM 838 O O . LEU A 1 111 ? -2.762 -7.126 8.672 1.00 88.56 111 LEU A O 1
ATOM 842 N N . GLU A 1 112 ? -2.444 -9.086 7.622 1.00 86.69 112 GLU A N 1
ATOM 843 C CA . GLU A 1 112 ? -3.546 -9.785 8.285 1.00 86.69 112 GLU A CA 1
ATOM 844 C C . GLU A 1 112 ? -3.240 -10.032 9.769 1.00 86.69 112 GLU A C 1
ATOM 846 O O . GLU A 1 112 ? -4.106 -9.778 10.600 1.00 86.69 112 GLU A O 1
ATOM 851 N N . MET A 1 113 ? -2.012 -10.429 10.125 1.00 87.31 113 MET A N 1
ATOM 852 C CA . MET A 1 113 ? -1.603 -10.578 11.533 1.00 87.31 113 MET A CA 1
ATOM 853 C C . MET A 1 113 ? -1.656 -9.242 12.282 1.00 87.31 113 MET A C 1
ATOM 855 O O . MET A 1 113 ? -2.332 -9.147 13.303 1.00 87.31 113 MET A O 1
ATOM 859 N N . ALA A 1 114 ? -1.099 -8.185 11.685 1.00 87.00 114 ALA A N 1
ATOM 860 C CA . ALA A 1 114 ? -1.167 -6.836 12.234 1.00 87.00 114 ALA A CA 1
ATOM 861 C C . ALA A 1 114 ? -2.616 -6.366 12.432 1.00 87.00 114 ALA A C 1
ATOM 863 O O . ALA A 1 114 ? -2.933 -5.721 13.425 1.00 87.00 114 ALA A O 1
ATOM 864 N N . SER A 1 115 ? -3.537 -6.720 11.528 1.00 84.94 115 SER A N 1
ATOM 865 C CA . SER A 1 115 ? -4.959 -6.380 11.692 1.00 84.94 115 SER A CA 1
ATOM 866 C C . SER A 1 115 ? -5.641 -7.100 12.858 1.00 84.94 115 SER A C 1
ATOM 868 O O . SER A 1 115 ? -6.678 -6.647 13.327 1.00 84.94 115 SER A O 1
ATOM 870 N N . LEU A 1 116 ? -5.061 -8.197 13.346 1.00 84.88 116 LEU A N 1
ATOM 871 C CA . LEU A 1 116 ? -5.526 -8.921 14.530 1.00 84.88 116 LEU A CA 1
ATOM 872 C C . LEU A 1 116 ? -4.855 -8.428 15.825 1.00 84.88 116 LEU A C 1
ATOM 874 O O . LEU A 1 116 ? -5.234 -8.890 16.901 1.00 84.88 116 LEU A O 1
ATOM 878 N N . GLY A 1 117 ? -3.898 -7.496 15.737 1.00 74.19 117 GLY A N 1
ATOM 879 C CA . GLY A 1 117 ? -3.123 -7.000 16.878 1.00 74.19 117 GLY A CA 1
ATOM 880 C C . GLY A 1 117 ? -2.063 -7.992 17.371 1.00 74.19 117 GLY A C 1
ATOM 881 O O . GLY A 1 117 ? -1.884 -8.131 18.584 1.00 74.19 117 GLY A O 1
ATOM 882 N N . ILE A 1 118 ? -1.466 -8.754 16.444 1.00 60.09 118 ILE A N 1
ATOM 883 C CA . ILE A 1 118 ? -0.479 -9.822 16.680 1.00 60.09 118 ILE A CA 1
ATOM 884 C C . ILE A 1 118 ? 0.762 -9.549 15.830 1.00 60.09 118 ILE A C 1
ATOM 886 O O . ILE A 1 118 ? 1.879 -9.654 16.386 1.00 60.09 118 ILE A O 1
#

Mean predicted aligned error: 6.32 Å

Nearest PDB structures (foldseek):
  8b6f-assembly1_BA  TM=1.754E-01  e=6.374E+00  Tetrahymena thermophila SB210

Sequence (118 aa):
MSLTAQEIQDCKALVTSIWGASVAANLDYNEEVVEVVRITVEQISICSQRLADFFSALVIVVGGVAAAVYSRMWLVKGAKRIADEIQNLKEANLQARACIAQAAATYRSPLEMASLGI

Radius of gyration: 13.25 Å; Cα contacts (8 Å, |Δi|>4): 113; chains: 1; bounding box: 29×32×37 Å

Organism: Pseudomonas putida (NCBI:txid303)